Protein AF-A0A8X7P9R5-F1 (afdb_monomer_lite)

Sequence (85 aa):
MLKVTCILPPIPHDPEDDVSMEDEHSDELESVKDISKKGYKFKTDDWKNRSVDTLDTLDALIHMTIHMTENVEISQASASIEDDS

pLDDT: mean 74.06, std 13.49, range [46.44, 91.5]

Secondary structure (DSSP, 8-state):
-------SPPPTT-TTTS---SPPP-HHHHHHHHHHHTT----HHHHHHT----HHHHHHHHHHHHHHHHHHHHHHHHTTSSS--

Organism: Brassica carinata (NCBI:txid52824)

Structure (mmCIF, N/CA/C/O backbone):
data_AF-A0A8X7P9R5-F1
#
_entry.id   AF-A0A8X7P9R5-F1
#
loop_
_atom_site.group_PDB
_atom_site.id
_atom_site.type_symbol
_atom_site.label_atom_id
_atom_site.label_alt_id
_atom_site.label_comp_id
_atom_site.label_asym_id
_atom_site.label_entity_id
_atom_site.label_seq_id
_atom_site.pdbx_PDB_ins_code
_atom_site.Cartn_x
_atom_site.Cartn_y
_atom_site.Cartn_z
_atom_site.occupancy
_atom_site.B_iso_or_equiv
_atom_site.auth_seq_id
_atom_site.auth_comp_id
_atom_site.auth_asym_id
_atom_site.auth_atom_id
_atom_site.pdbx_PDB_model_num
ATOM 1 N N . MET A 1 1 ? -5.570 -8.982 -30.924 1.00 49.50 1 MET A N 1
ATOM 2 C CA . MET A 1 1 ? -4.151 -9.168 -30.554 1.00 49.50 1 MET A CA 1
ATOM 3 C C . MET A 1 1 ? -3.326 -8.141 -31.303 1.00 49.50 1 MET A C 1
ATOM 5 O O . MET A 1 1 ? -3.396 -8.123 -32.527 1.00 49.50 1 MET A O 1
ATOM 9 N N . LEU A 1 2 ? -2.605 -7.270 -30.595 1.00 58.66 2 LEU A N 1
ATOM 10 C CA . LEU A 1 2 ? -1.607 -6.401 -31.219 1.00 58.66 2 LEU A CA 1
ATOM 11 C C . LEU A 1 2 ? -0.387 -7.257 -31.577 1.00 58.66 2 LEU A C 1
ATOM 13 O O . LEU A 1 2 ? 0.075 -8.029 -30.741 1.00 58.66 2 LEU A O 1
ATOM 17 N N . LYS A 1 3 ? 0.122 -7.140 -32.805 1.00 60.62 3 LYS A N 1
ATOM 18 C CA . LYS A 1 3 ? 1.342 -7.830 -33.234 1.00 60.62 3 LYS A CA 1
ATOM 19 C C . LYS A 1 3 ? 2.446 -6.791 -33.385 1.00 60.62 3 LYS A C 1
ATOM 21 O O . LYS A 1 3 ? 2.471 -6.053 -34.366 1.00 60.62 3 LYS A O 1
ATOM 26 N N . VAL A 1 4 ? 3.315 -6.703 -32.384 1.00 76.56 4 VAL A N 1
ATOM 27 C CA . VAL A 1 4 ? 4.507 -5.849 -32.422 1.00 76.56 4 VAL A CA 1
ATOM 28 C C . VAL A 1 4 ? 5.582 -6.592 -33.207 1.00 76.56 4 VAL A C 1
ATOM 30 O O . VAL A 1 4 ? 5.810 -7.777 -32.975 1.00 76.56 4 VAL A O 1
ATOM 33 N N . THR A 1 5 ? 6.192 -5.923 -34.183 1.00 74.88 5 THR A N 1
ATOM 34 C CA . THR A 1 5 ? 7.295 -6.482 -34.975 1.00 74.88 5 THR A CA 1
ATOM 35 C C . THR A 1 5 ? 8.517 -5.606 -34.751 1.00 74.88 5 THR A C 1
ATOM 37 O O . THR A 1 5 ? 8.500 -4.430 -35.109 1.00 74.88 5 THR A O 1
ATOM 40 N N . CYS A 1 6 ? 9.552 -6.163 -34.126 1.00 74.06 6 CYS A N 1
ATOM 41 C CA . CYS A 1 6 ? 10.801 -5.454 -33.867 1.00 74.06 6 CYS A CA 1
ATOM 42 C C . CYS A 1 6 ? 11.571 -5.262 -35.183 1.00 74.06 6 CYS A C 1
ATOM 44 O O . CYS A 1 6 ? 11.759 -6.214 -35.939 1.00 74.06 6 CYS A O 1
ATOM 46 N N . ILE A 1 7 ? 11.988 -4.026 -35.466 1.00 86.06 7 ILE A N 1
ATOM 47 C CA . ILE A 1 7 ? 12.704 -3.645 -36.700 1.00 86.06 7 ILE A CA 1
ATOM 48 C C . ILE A 1 7 ? 14.226 -3.575 -36.519 1.00 86.06 7 ILE A C 1
ATOM 50 O O . ILE A 1 7 ? 14.948 -3.359 -37.490 1.00 86.06 7 ILE A O 1
ATOM 54 N N . LEU A 1 8 ? 14.708 -3.737 -35.286 1.00 81.44 8 LEU A N 1
ATOM 55 C CA . LEU A 1 8 ? 16.126 -3.710 -34.946 1.00 81.44 8 LEU A CA 1
ATOM 56 C C . LEU A 1 8 ? 16.605 -5.114 -34.554 1.00 81.44 8 LEU A C 1
ATOM 58 O O . LEU A 1 8 ? 15.835 -5.864 -33.945 1.00 81.44 8 LEU A O 1
ATOM 62 N N . PRO A 1 9 ? 17.849 -5.484 -34.912 1.00 78.88 9 PRO A N 1
ATOM 63 C CA . PRO A 1 9 ? 18.452 -6.722 -34.442 1.00 78.88 9 PRO A CA 1
ATOM 64 C C . PRO A 1 9 ? 18.622 -6.684 -32.912 1.00 78.88 9 PRO A C 1
ATOM 66 O O . PRO A 1 9 ? 18.868 -5.604 -32.370 1.00 78.88 9 PRO A O 1
ATOM 69 N N . PRO A 1 10 ? 18.514 -7.835 -32.223 1.00 77.75 10 PRO A N 1
ATOM 70 C CA . PRO A 1 10 ? 18.738 -7.916 -30.782 1.00 77.75 10 PRO A CA 1
ATOM 71 C C . PRO A 1 10 ? 20.125 -7.391 -30.409 1.00 77.75 10 PRO A C 1
ATOM 73 O O . PRO A 1 10 ? 21.102 -7.670 -31.113 1.00 77.75 10 PRO A O 1
ATOM 76 N N . ILE A 1 11 ? 20.211 -6.653 -29.305 1.00 82.88 11 ILE A N 1
ATOM 77 C CA . ILE A 1 11 ? 21.485 -6.188 -28.762 1.00 82.88 11 ILE A CA 1
ATOM 78 C C . ILE A 1 11 ? 22.101 -7.359 -27.978 1.00 82.88 11 ILE A C 1
ATOM 80 O O . ILE A 1 11 ? 21.464 -7.888 -27.070 1.00 82.88 11 ILE A O 1
ATOM 84 N N . PRO A 1 12 ? 23.316 -7.830 -28.319 1.00 79.56 12 PRO A N 1
ATOM 85 C CA . PRO A 1 12 ? 23.975 -8.870 -27.538 1.00 79.56 12 PRO A CA 1
ATOM 86 C C . PRO A 1 12 ? 24.295 -8.346 -26.137 1.00 79.56 12 PRO A C 1
ATOM 88 O O . PRO A 1 12 ? 24.933 -7.301 -26.022 1.00 79.56 12 PRO A O 1
ATOM 91 N N . HIS A 1 13 ? 23.924 -9.102 -25.101 1.00 78.50 13 HIS A N 1
ATOM 92 C CA . HIS A 1 13 ? 24.103 -8.712 -23.696 1.00 78.50 13 HIS A CA 1
ATOM 93 C C . HIS A 1 13 ? 23.383 -7.405 -23.337 1.00 78.50 13 HIS A C 1
ATOM 95 O O . HIS A 1 13 ? 23.976 -6.544 -22.687 1.00 78.50 13 HIS A O 1
ATOM 101 N N . ASP A 1 14 ? 22.138 -7.243 -23.789 1.00 80.94 14 ASP A N 1
ATOM 102 C CA . ASP A 1 14 ? 21.306 -6.124 -23.359 1.00 80.94 14 ASP A CA 1
ATOM 103 C C . ASP A 1 14 ? 21.030 -6.240 -21.847 1.00 80.94 14 ASP A C 1
ATOM 105 O O . ASP A 1 14 ? 20.356 -7.179 -21.424 1.00 80.94 14 ASP A O 1
ATOM 109 N N . PRO A 1 15 ? 21.554 -5.330 -21.006 1.00 72.31 15 PRO A N 1
ATOM 110 C CA . PRO A 1 15 ? 21.285 -5.370 -19.574 1.00 72.31 15 PRO A CA 1
ATOM 111 C C . PRO A 1 15 ? 19.804 -5.126 -19.251 1.00 72.31 15 PRO A C 1
ATOM 113 O O . PRO A 1 15 ? 19.392 -5.423 -18.133 1.00 72.31 15 PRO A O 1
ATOM 116 N N . GLU A 1 16 ? 19.015 -4.591 -20.194 1.00 72.62 16 GLU A N 1
ATOM 117 C CA . GLU A 1 16 ? 17.568 -4.420 -20.045 1.00 72.62 16 GLU A CA 1
ATOM 118 C C . GLU A 1 16 ? 16.781 -5.732 -20.251 1.00 72.62 16 GLU A C 1
ATOM 120 O O . GLU A 1 16 ? 15.668 -5.855 -19.742 1.00 72.62 16 GLU A O 1
ATOM 125 N N . ASP A 1 17 ? 17.360 -6.737 -20.921 1.00 73.12 17 ASP A N 1
ATOM 126 C CA . ASP A 1 17 ? 16.737 -8.063 -21.084 1.00 73.12 17 ASP A CA 1
ATOM 127 C C . ASP A 1 17 ? 16.832 -8.912 -19.800 1.00 73.12 17 ASP A C 1
ATOM 129 O O . ASP A 1 17 ? 15.990 -9.780 -19.562 1.00 73.12 17 ASP A O 1
ATOM 133 N N . ASP A 1 18 ? 17.837 -8.652 -18.956 1.00 70.25 18 ASP A N 1
ATOM 134 C CA . ASP A 1 18 ? 18.095 -9.390 -17.709 1.00 70.25 18 ASP A CA 1
ATOM 135 C C . ASP A 1 18 ? 17.418 -8.759 -16.472 1.00 70.25 18 ASP A C 1
ATOM 137 O O . ASP A 1 18 ? 17.476 -9.314 -15.371 1.00 70.25 18 ASP A O 1
ATOM 141 N N . VAL A 1 19 ? 16.767 -7.600 -16.617 1.00 71.69 19 VAL A N 1
ATOM 142 C CA . VAL A 1 19 ? 16.036 -6.928 -15.530 1.00 71.69 19 VAL A CA 1
ATOM 143 C C . VAL A 1 19 ? 14.559 -7.305 -15.560 1.00 71.69 19 VAL A C 1
ATOM 145 O O . VAL A 1 19 ? 13.743 -6.758 -16.299 1.00 71.69 19 VAL A O 1
ATOM 148 N N . SER A 1 20 ? 14.176 -8.219 -14.676 1.00 67.50 20 SER A N 1
ATOM 149 C CA . SER A 1 20 ? 12.772 -8.454 -14.352 1.00 67.50 20 SER A CA 1
ATOM 150 C C . SER A 1 20 ? 12.240 -7.299 -13.494 1.00 67.50 20 SER A C 1
ATOM 152 O O . SER A 1 20 ? 12.686 -7.113 -12.364 1.00 67.50 20 SER A O 1
ATOM 154 N N . MET A 1 21 ? 11.257 -6.543 -13.997 1.00 73.06 21 MET A N 1
ATOM 155 C CA . MET A 1 21 ? 10.503 -5.541 -13.212 1.00 73.06 21 MET A CA 1
ATOM 156 C C . MET A 1 21 ? 9.425 -6.167 -12.309 1.00 73.06 21 MET A C 1
ATOM 158 O O . MET A 1 21 ? 8.521 -5.475 -11.841 1.00 73.06 21 MET A O 1
ATOM 162 N N . GLU A 1 22 ? 9.454 -7.483 -12.129 1.00 79.25 22 GLU A N 1
ATOM 163 C CA . GLU A 1 22 ? 8.482 -8.189 -11.305 1.00 79.25 22 GLU A CA 1
ATOM 164 C C . GLU A 1 22 ? 8.866 -8.045 -9.832 1.00 79.25 22 GLU A C 1
ATOM 166 O O . GLU A 1 22 ? 10.026 -8.232 -9.463 1.00 79.25 22 GLU A O 1
ATOM 171 N N . ASP A 1 23 ? 7.886 -7.703 -8.996 1.00 80.44 23 ASP A N 1
ATOM 172 C CA . ASP A 1 23 ? 8.087 -7.667 -7.552 1.00 80.44 23 ASP A CA 1
ATOM 173 C C . ASP A 1 23 ? 8.430 -9.071 -7.046 1.00 80.44 23 ASP A C 1
ATOM 175 O O . ASP A 1 23 ? 7.730 -10.050 -7.325 1.00 80.44 23 ASP A O 1
ATOM 179 N N . GLU A 1 24 ? 9.497 -9.165 -6.259 1.00 85.06 24 GLU A N 1
ATOM 180 C CA . GLU A 1 24 ? 9.864 -10.411 -5.603 1.00 85.06 24 GLU A CA 1
ATOM 181 C C . GLU A 1 24 ? 8.893 -10.712 -4.453 1.00 85.06 24 GLU A C 1
ATOM 183 O O . GLU A 1 24 ? 8.424 -9.820 -3.736 1.00 85.06 24 GLU A O 1
ATOM 188 N N . HIS A 1 25 ? 8.577 -11.993 -4.260 1.00 87.81 25 HIS A N 1
ATOM 189 C CA . HIS A 1 25 ? 7.729 -12.397 -3.149 1.00 87.81 25 HIS A CA 1
ATOM 190 C C . HIS A 1 25 ? 8.417 -12.112 -1.808 1.00 87.81 25 HIS A C 1
ATOM 192 O O . HIS A 1 25 ? 9.572 -12.475 -1.598 1.00 87.81 25 HIS A O 1
ATOM 198 N N . SER A 1 26 ? 7.679 -11.503 -0.880 1.00 89.31 26 SER A N 1
ATOM 199 C CA . SER A 1 26 ? 8.162 -11.192 0.463 1.00 89.31 26 SER A CA 1
ATOM 200 C C . SER A 1 26 ? 7.120 -11.562 1.513 1.00 89.31 26 SER A C 1
ATOM 202 O O . SER A 1 26 ? 6.018 -11.007 1.539 1.00 89.31 26 SER A O 1
ATOM 204 N N . ASP A 1 27 ? 7.505 -12.460 2.421 1.00 90.31 27 ASP A N 1
ATOM 205 C CA . ASP A 1 27 ? 6.696 -12.859 3.579 1.00 90.31 27 ASP A CA 1
ATOM 206 C C . ASP A 1 27 ? 6.389 -11.665 4.509 1.00 90.31 27 ASP A C 1
ATOM 208 O O . ASP A 1 27 ? 5.325 -11.592 5.136 1.00 90.31 27 ASP A O 1
ATOM 212 N N . GLU A 1 28 ? 7.304 -10.687 4.574 1.00 88.12 28 GLU A N 1
ATOM 213 C CA . GLU A 1 28 ? 7.123 -9.443 5.336 1.00 88.12 28 GLU A CA 1
ATOM 214 C C . GLU A 1 28 ? 5.989 -8.604 4.722 1.00 88.12 28 GLU A C 1
ATOM 216 O O . GLU A 1 28 ? 5.110 -8.125 5.443 1.00 88.12 28 GLU A O 1
ATOM 221 N N . LEU A 1 29 ? 5.945 -8.489 3.388 1.00 89.69 29 LEU A N 1
ATOM 222 C CA . LEU A 1 29 ? 4.891 -7.748 2.687 1.00 89.69 29 LEU A CA 1
ATOM 223 C C . LEU A 1 29 ? 3.523 -8.431 2.790 1.00 89.69 29 LEU A C 1
ATOM 225 O O . LEU A 1 29 ? 2.513 -7.739 2.952 1.00 89.69 29 LEU A O 1
ATOM 229 N N . GLU A 1 30 ? 3.462 -9.765 2.752 1.00 91.50 30 GLU A N 1
ATOM 230 C CA . GLU A 1 30 ? 2.192 -10.479 2.951 1.00 91.50 30 GLU A CA 1
ATOM 231 C C . GLU A 1 30 ? 1.658 -10.261 4.377 1.00 91.50 30 GLU A C 1
ATOM 233 O O . GLU A 1 30 ? 0.467 -10.000 4.563 1.00 91.50 30 GLU A O 1
ATOM 238 N N . SER A 1 31 ? 2.54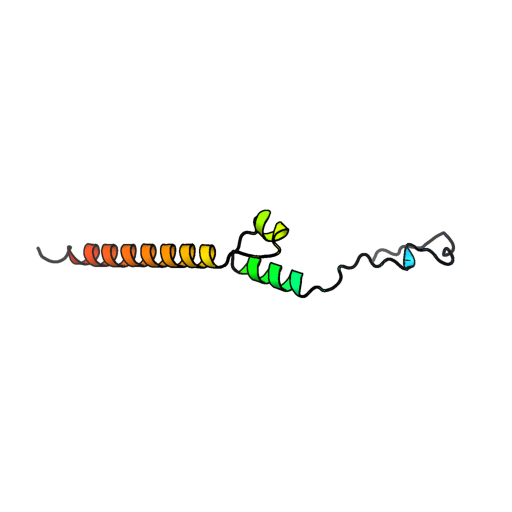5 -10.230 5.376 1.00 88.69 31 SER A N 1
ATOM 239 C CA . SER A 1 31 ? 2.174 -9.913 6.762 1.00 88.69 31 SER A CA 1
ATOM 240 C C . SER A 1 31 ? 1.616 -8.489 6.901 1.00 88.69 31 SER A C 1
ATOM 242 O O . SER A 1 31 ? 0.572 -8.283 7.525 1.00 88.69 31 SER A O 1
ATOM 244 N N . VAL A 1 32 ? 2.256 -7.495 6.274 1.00 89.94 32 VAL A N 1
ATOM 245 C CA . VAL A 1 32 ? 1.784 -6.094 6.254 1.00 89.94 32 VAL A CA 1
ATOM 246 C C . VAL A 1 32 ? 0.405 -5.985 5.601 1.00 89.94 32 VAL A C 1
ATOM 248 O O . VAL A 1 32 ? -0.494 -5.310 6.115 1.00 89.94 32 VAL A O 1
ATOM 251 N N . LYS A 1 33 ? 0.206 -6.691 4.487 1.00 89.75 33 LYS A N 1
ATOM 252 C CA . LYS A 1 33 ? -1.074 -6.760 3.782 1.00 89.75 33 LYS A CA 1
ATOM 253 C C . LYS A 1 33 ? -2.168 -7.351 4.669 1.00 89.75 33 LYS A C 1
ATOM 255 O O . LYS A 1 33 ? -3.253 -6.775 4.735 1.00 89.75 33 LYS A O 1
ATOM 260 N N . ASP A 1 34 ? -1.904 -8.432 5.393 1.00 90.00 34 ASP A N 1
ATOM 261 C CA . ASP A 1 34 ? -2.890 -9.039 6.292 1.00 90.00 34 ASP A CA 1
ATOM 262 C C . ASP A 1 34 ? -3.244 -8.155 7.490 1.00 90.00 34 ASP A C 1
ATOM 264 O O . ASP A 1 34 ? -4.416 -8.058 7.866 1.00 90.00 34 ASP A O 1
ATOM 268 N N . ILE A 1 35 ? -2.263 -7.444 8.042 1.00 87.50 35 ILE A N 1
ATOM 269 C CA . ILE A 1 35 ? -2.487 -6.446 9.094 1.00 87.50 35 ILE A CA 1
ATOM 270 C C . ILE A 1 35 ? -3.360 -5.295 8.563 1.00 87.50 35 ILE A C 1
ATOM 272 O O . ILE A 1 35 ? -4.322 -4.894 9.223 1.00 87.50 35 ILE A O 1
ATOM 276 N N . SER A 1 36 ? -3.112 -4.823 7.335 1.00 89.06 36 SER A N 1
ATOM 277 C CA . SER A 1 36 ? -3.926 -3.769 6.711 1.00 89.06 36 SER A CA 1
ATOM 278 C C . SER A 1 36 ? -5.381 -4.203 6.480 1.00 89.06 36 SER A C 1
ATOM 280 O O . SER A 1 36 ? -6.308 -3.448 6.774 1.00 89.06 36 SER A O 1
ATOM 282 N N . LYS A 1 37 ? -5.610 -5.453 6.045 1.00 89.44 37 LYS A N 1
ATOM 283 C CA . LYS A 1 37 ? -6.959 -6.022 5.861 1.00 89.44 37 LYS A CA 1
ATOM 284 C C . LYS A 1 37 ? -7.739 -6.107 7.172 1.00 89.44 37 LYS A C 1
ATOM 286 O O . LYS A 1 37 ? -8.962 -6.023 7.155 1.00 89.44 37 LYS A O 1
ATOM 291 N N . LYS A 1 38 ? -7.045 -6.269 8.303 1.00 86.12 38 LYS A N 1
ATOM 292 C CA . LYS A 1 38 ? -7.645 -6.272 9.647 1.00 86.12 38 LYS A CA 1
ATOM 293 C C . LYS A 1 38 ? -8.035 -4.870 10.137 1.00 86.12 38 LYS A C 1
ATOM 295 O O . LYS A 1 38 ? -8.590 -4.756 11.223 1.00 86.12 38 LYS A O 1
ATOM 300 N N . GLY A 1 39 ? -7.786 -3.820 9.349 1.00 82.62 39 GLY A N 1
ATOM 301 C CA . GLY A 1 39 ? -8.175 -2.443 9.661 1.00 82.62 39 GLY A CA 1
ATOM 302 C C . GLY A 1 39 ? -7.095 -1.627 10.371 1.00 82.62 39 GLY A C 1
ATOM 303 O O . GLY A 1 39 ? -7.355 -0.491 10.765 1.00 82.62 39 GLY A O 1
ATOM 304 N N . TYR A 1 40 ? -5.885 -2.171 10.516 1.00 86.06 40 TYR A N 1
ATOM 305 C CA . TYR A 1 40 ? -4.765 -1.425 11.076 1.00 86.06 40 TYR A CA 1
ATOM 306 C C . TYR A 1 40 ? -4.284 -0.343 10.101 1.00 86.06 40 TYR A C 1
ATOM 308 O O . TYR A 1 40 ? -4.103 -0.591 8.905 1.00 86.06 40 TYR A O 1
ATOM 316 N N . LYS A 1 41 ? -4.052 0.866 10.618 1.00 89.00 41 LYS A N 1
ATOM 317 C CA . LYS A 1 41 ? -3.567 2.010 9.841 1.00 89.00 41 LYS A CA 1
ATOM 318 C C . LYS A 1 41 ? -2.112 2.284 10.196 1.00 89.00 41 LYS A C 1
ATOM 320 O O . LYS A 1 41 ? -1.842 2.876 11.236 1.00 89.00 41 LYS A O 1
ATOM 325 N N . PHE A 1 42 ? -1.210 1.885 9.305 1.00 88.25 42 PHE A N 1
ATOM 326 C CA . PHE A 1 42 ? 0.224 2.112 9.457 1.00 88.25 42 PHE A CA 1
ATOM 327 C C . PHE A 1 42 ? 0.561 3.604 9.541 1.00 88.25 42 PHE A C 1
ATOM 329 O O . PHE A 1 42 ? 0.102 4.415 8.729 1.00 88.25 42 PHE A O 1
ATOM 336 N N . LYS A 1 43 ? 1.389 3.947 10.522 1.00 90.31 43 LYS A N 1
ATOM 337 C CA . LYS A 1 43 ? 2.006 5.252 10.740 1.00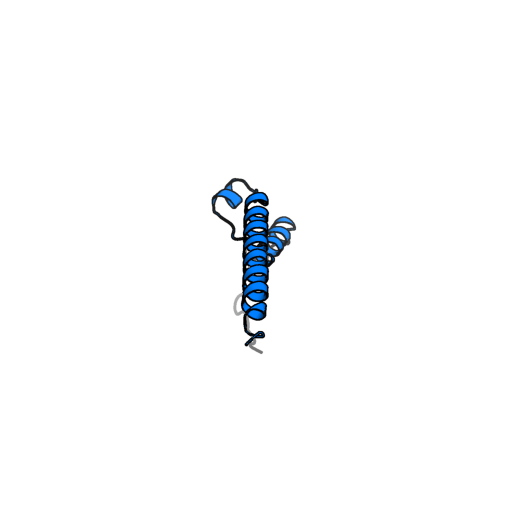 90.31 43 LYS A CA 1
ATOM 338 C C . LYS A 1 43 ? 3.458 5.206 10.259 1.00 90.31 43 LYS A C 1
ATOM 340 O O . LYS A 1 43 ? 4.065 4.146 10.114 1.00 90.31 43 LYS A O 1
ATOM 345 N N . THR A 1 44 ? 4.050 6.379 10.055 1.00 90.44 44 THR A N 1
ATOM 346 C CA . THR A 1 44 ? 5.466 6.504 9.672 1.00 90.44 44 THR A CA 1
ATOM 347 C C . THR A 1 44 ? 6.403 5.861 10.696 1.00 90.44 44 THR A C 1
ATOM 349 O O . THR A 1 44 ? 7.407 5.257 10.319 1.00 90.44 44 THR A O 1
ATOM 352 N N . ASP A 1 45 ? 6.070 5.976 11.984 1.00 90.44 45 ASP A N 1
ATOM 353 C CA . ASP A 1 45 ? 6.874 5.407 13.066 1.00 90.44 45 ASP A CA 1
ATOM 354 C C . ASP A 1 45 ? 6.873 3.876 13.039 1.00 90.44 45 ASP A C 1
ATOM 356 O O . ASP A 1 45 ? 7.915 3.277 13.286 1.00 90.44 45 ASP A O 1
ATOM 360 N N . ASP A 1 46 ? 5.766 3.244 12.637 1.00 90.31 46 ASP A N 1
ATOM 361 C CA . ASP A 1 46 ? 5.683 1.783 12.532 1.00 90.31 46 ASP A CA 1
ATOM 362 C C . ASP A 1 46 ? 6.666 1.256 11.476 1.00 90.31 46 ASP A C 1
ATOM 364 O O . ASP A 1 46 ? 7.397 0.287 11.691 1.00 90.31 46 ASP A O 1
ATOM 368 N N . TRP A 1 47 ? 6.753 1.957 10.339 1.00 87.69 47 TRP A N 1
ATOM 369 C CA . TRP A 1 47 ? 7.708 1.636 9.280 1.00 87.69 47 TRP A CA 1
ATOM 370 C C . TRP A 1 47 ? 9.155 1.876 9.719 1.00 87.69 47 TRP A C 1
ATOM 372 O O . TRP A 1 47 ? 10.023 1.028 9.512 1.00 87.69 47 TRP A O 1
ATOM 382 N N . LYS A 1 48 ? 9.426 3.022 10.356 1.00 89.25 48 LYS A N 1
ATOM 383 C CA . LYS A 1 48 ? 10.769 3.383 10.833 1.00 89.25 48 LYS A CA 1
ATOM 384 C C . LYS A 1 48 ? 11.280 2.408 11.893 1.00 89.25 48 LYS A C 1
ATOM 386 O O . LYS A 1 48 ? 12.471 2.098 11.918 1.00 89.25 48 LYS A O 1
ATOM 391 N N . ASN A 1 49 ? 10.383 1.928 12.745 1.00 90.38 49 ASN A N 1
ATOM 392 C CA . ASN A 1 49 ? 10.707 1.034 13.845 1.00 90.38 49 ASN A CA 1
ATOM 393 C C . ASN A 1 49 ? 10.610 -0.442 13.441 1.00 90.38 49 ASN A C 1
ATOM 395 O O . ASN A 1 49 ? 11.002 -1.303 14.229 1.00 90.38 49 ASN A O 1
ATOM 399 N N . ARG A 1 50 ? 10.120 -0.730 12.222 1.00 87.31 50 ARG A N 1
ATOM 400 C CA . ARG A 1 50 ? 9.828 -2.084 11.723 1.00 87.31 50 ARG A CA 1
ATOM 401 C C . ARG A 1 50 ? 8.962 -2.874 12.709 1.00 87.31 50 ARG A C 1
ATOM 403 O O . ARG A 1 50 ? 9.143 -4.075 12.891 1.00 87.31 50 ARG A O 1
ATOM 410 N N . SER A 1 51 ? 8.050 -2.185 13.386 1.00 86.56 51 SER A N 1
ATOM 411 C CA . SER A 1 51 ? 7.201 -2.758 14.421 1.00 86.56 51 SER A CA 1
ATOM 412 C C . SER A 1 51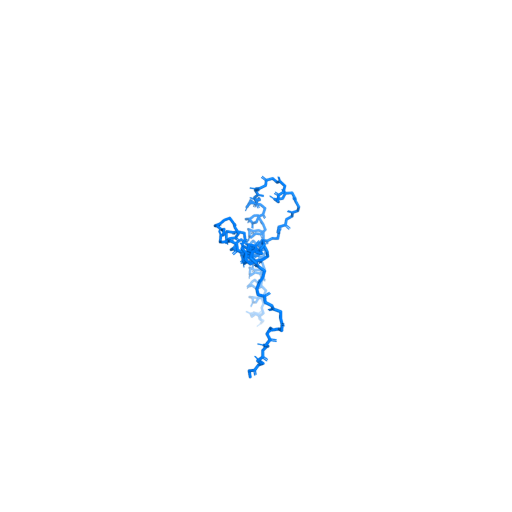 ? 5.841 -2.083 14.423 1.00 86.56 51 SER A C 1
ATOM 414 O O . SER A 1 51 ? 5.703 -0.925 14.056 1.00 86.56 51 SER A O 1
ATOM 416 N N . VAL A 1 52 ? 4.823 -2.840 14.816 1.00 83.31 52 VAL A N 1
ATOM 417 C CA . VAL A 1 52 ? 3.433 -2.390 14.862 1.00 83.31 52 VAL A CA 1
ATOM 418 C C . VAL A 1 52 ? 2.964 -2.475 16.304 1.00 83.31 52 VAL A C 1
ATOM 420 O O . VAL A 1 52 ? 3.098 -3.527 16.931 1.00 83.31 52 VAL A O 1
ATOM 423 N N . ASP A 1 53 ? 2.405 -1.384 16.826 1.00 77.88 53 ASP A N 1
ATOM 424 C CA . ASP A 1 53 ? 1.787 -1.402 18.150 1.00 77.88 53 ASP A CA 1
ATOM 425 C C . ASP A 1 53 ? 0.401 -2.062 18.097 1.00 77.88 53 ASP A C 1
ATOM 427 O O . ASP A 1 53 ? -0.607 -1.474 17.693 1.00 77.88 53 ASP A O 1
ATOM 431 N N . THR A 1 54 ? 0.354 -3.331 18.493 1.00 69.50 54 THR A N 1
ATOM 432 C CA . THR A 1 54 ? -0.881 -4.115 18.564 1.00 69.50 54 THR A CA 1
ATOM 433 C C . THR A 1 54 ? -1.727 -3.796 19.802 1.00 69.50 54 THR A C 1
ATOM 435 O O . THR A 1 54 ? -2.888 -4.200 19.847 1.00 69.50 54 THR A O 1
ATOM 438 N N . LEU A 1 55 ? -1.179 -3.097 20.805 1.00 68.25 55 LEU A N 1
ATOM 439 C CA . LEU A 1 55 ? -1.859 -2.825 22.076 1.00 68.25 55 LEU A CA 1
ATOM 440 C C . LEU A 1 55 ? -2.897 -1.706 21.929 1.00 68.25 55 LEU A C 1
ATOM 442 O O . LEU A 1 55 ? -4.041 -1.892 22.341 1.00 68.25 55 LEU A O 1
ATOM 446 N N . ASP A 1 56 ? -2.550 -0.626 21.225 1.00 62.66 56 ASP A N 1
ATOM 447 C CA . ASP A 1 56 ? -3.492 0.440 20.835 1.00 62.66 56 ASP A CA 1
ATOM 448 C C . ASP A 1 56 ? -4.695 -0.118 20.048 1.00 62.66 56 ASP A C 1
ATOM 450 O O . ASP A 1 56 ? -5.822 0.371 20.139 1.00 62.66 56 ASP A O 1
ATOM 454 N N . THR A 1 57 ? -4.466 -1.186 19.276 1.00 62.44 57 THR A N 1
ATOM 455 C CA . THR A 1 57 ? -5.507 -1.829 18.459 1.00 62.44 57 THR A CA 1
ATOM 456 C C . THR A 1 57 ? -6.489 -2.631 19.321 1.00 62.44 57 THR A C 1
ATOM 458 O O . THR A 1 57 ? -7.679 -2.683 19.014 1.00 62.44 57 THR A O 1
ATOM 461 N N . LEU A 1 58 ? -6.007 -3.242 20.410 1.00 68.62 58 LEU A N 1
ATOM 462 C CA . LEU A 1 58 ? -6.844 -3.941 21.387 1.00 68.62 58 LEU A CA 1
ATOM 463 C C . LEU A 1 58 ? -7.632 -2.960 22.256 1.00 68.62 58 LEU A C 1
ATOM 465 O O . LEU A 1 58 ? -8.812 -3.202 22.497 1.00 68.62 58 LEU A O 1
ATOM 469 N N . ASP A 1 59 ? -7.022 -1.851 22.675 1.00 67.75 59 ASP A N 1
ATOM 470 C CA . ASP A 1 59 ? -7.684 -0.836 23.502 1.00 67.75 59 ASP A CA 1
ATOM 471 C C . ASP A 1 59 ? -8.874 -0.192 22.768 1.00 67.75 59 ASP A C 1
ATOM 473 O O . ASP A 1 59 ? -9.979 -0.114 23.306 1.00 67.75 59 ASP A O 1
ATOM 477 N N . ALA A 1 60 ? -8.713 0.121 21.476 1.00 64.62 60 ALA A N 1
ATOM 478 C CA . ALA A 1 60 ? -9.808 0.600 20.629 1.00 64.62 60 ALA A CA 1
ATOM 479 C C . ALA A 1 60 ? -10.953 -0.425 20.483 1.00 64.62 60 ALA A C 1
ATOM 481 O O . ALA A 1 60 ? -12.130 -0.054 20.461 1.00 64.62 60 ALA A O 1
ATOM 482 N N . LEU A 1 61 ? -10.626 -1.720 20.405 1.00 73.50 61 LEU A N 1
ATOM 483 C CA . LEU A 1 61 ? -11.607 -2.803 20.282 1.00 73.50 61 LEU A CA 1
ATOM 484 C C . LEU A 1 61 ? -12.367 -3.034 21.597 1.00 73.50 61 LEU A C 1
ATOM 486 O O . LEU A 1 61 ? -13.581 -3.256 21.587 1.00 73.50 61 LEU A O 1
ATOM 490 N N . ILE A 1 62 ? -11.665 -2.935 22.728 1.00 76.12 62 ILE A N 1
ATOM 491 C CA . ILE A 1 62 ? -12.237 -3.007 24.076 1.00 76.12 62 ILE A CA 1
ATOM 492 C C . ILE A 1 62 ? -13.162 -1.807 24.312 1.00 76.12 62 ILE A C 1
ATOM 494 O O . ILE A 1 62 ? -14.314 -2.005 24.691 1.00 76.12 62 ILE A O 1
ATOM 498 N N . HIS A 1 63 ? -12.718 -0.587 24.000 1.00 73.12 63 HIS A N 1
ATOM 499 C CA . HIS A 1 63 ? -13.525 0.629 24.131 1.00 73.12 63 HIS A CA 1
ATOM 500 C C . HIS A 1 63 ? -14.802 0.574 23.275 1.00 73.12 63 HIS A C 1
ATOM 502 O O . HIS A 1 63 ? -15.884 0.915 23.751 1.00 73.12 63 HIS A O 1
ATOM 508 N N . MET A 1 64 ? -14.710 0.081 22.031 1.00 71.44 64 MET A N 1
ATOM 509 C CA . MET A 1 64 ? -15.877 -0.114 21.161 1.00 71.44 64 MET A CA 1
ATOM 510 C C . MET A 1 64 ? -16.852 -1.153 21.731 1.00 71.44 64 MET A C 1
ATOM 512 O O . MET A 1 64 ? -18.060 -0.932 21.726 1.00 71.44 64 MET A O 1
ATOM 516 N N . THR A 1 65 ? -16.336 -2.267 22.255 1.00 74.31 65 THR A N 1
ATOM 517 C CA . THR A 1 65 ? -17.161 -3.334 22.842 1.00 74.31 65 THR A CA 1
ATOM 518 C C . THR A 1 65 ? -17.883 -2.849 24.102 1.00 74.31 65 THR A C 1
ATOM 520 O O . THR A 1 65 ? -19.078 -3.097 24.253 1.00 74.31 65 THR A O 1
ATOM 523 N N . ILE A 1 66 ? -17.201 -2.102 24.974 1.00 74.50 66 ILE A N 1
ATOM 524 C CA . ILE A 1 66 ? -17.797 -1.524 26.188 1.00 74.50 66 ILE A CA 1
ATOM 525 C C . ILE A 1 66 ? -18.917 -0.540 25.821 1.00 74.50 66 ILE A C 1
ATOM 527 O O . ILE A 1 66 ? -20.046 -0.718 26.273 1.00 74.50 66 ILE A O 1
ATOM 531 N N . HIS A 1 67 ? -18.663 0.407 24.911 1.00 66.06 67 HIS A N 1
ATOM 532 C CA . HIS A 1 67 ? -19.677 1.374 24.475 1.00 66.06 67 HIS A CA 1
ATOM 533 C C . HIS A 1 67 ? -20.899 0.732 23.799 1.00 66.06 67 HIS A C 1
ATOM 535 O O . HIS A 1 67 ? -22.020 1.219 23.944 1.00 66.06 67 HIS A O 1
ATOM 541 N N . MET A 1 68 ? -20.714 -0.356 23.043 1.00 63.78 68 MET A N 1
ATOM 542 C CA . MET A 1 68 ? -21.842 -1.086 22.454 1.00 63.78 68 MET A CA 1
ATOM 543 C C . MET A 1 68 ? -22.669 -1.817 23.516 1.00 63.78 68 MET A C 1
ATOM 545 O O . MET A 1 68 ? -23.884 -1.918 23.366 1.00 63.78 68 MET A O 1
ATOM 549 N N . THR A 1 69 ? -22.035 -2.288 24.591 1.00 60.66 69 THR A N 1
ATOM 550 C CA . THR A 1 69 ? -22.715 -3.007 25.677 1.00 60.66 69 THR A CA 1
ATOM 551 C C . THR A 1 69 ? -23.522 -2.047 26.557 1.00 60.66 69 THR A C 1
ATOM 553 O O . THR A 1 69 ? -24.686 -2.319 26.837 1.00 60.66 69 THR A O 1
ATOM 556 N N . GLU A 1 70 ? -22.982 -0.869 26.882 1.00 58.12 70 GLU A N 1
ATOM 557 C CA . GLU A 1 70 ? -23.715 0.175 27.621 1.00 58.12 70 GLU A CA 1
ATOM 558 C C . GLU A 1 70 ? -24.966 0.663 26.860 1.00 58.12 70 GLU A C 1
ATOM 560 O O . GLU A 1 70 ? -26.038 0.838 27.444 1.00 58.12 70 GLU A O 1
ATOM 565 N N . ASN A 1 71 ? -24.882 0.810 25.533 1.00 54.56 71 ASN A N 1
ATOM 566 C CA . ASN A 1 71 ? -26.025 1.215 24.705 1.00 54.56 71 ASN A CA 1
ATOM 567 C C . ASN A 1 71 ? -27.129 0.139 24.619 1.00 54.56 71 ASN A C 1
ATOM 569 O O . ASN A 1 71 ? -28.305 0.472 24.432 1.00 54.56 71 ASN A O 1
ATOM 573 N N . VAL A 1 72 ? -26.774 -1.145 24.759 1.00 55.19 72 VAL A N 1
ATOM 574 C CA . VAL A 1 72 ? -27.734 -2.263 24.799 1.00 55.19 72 VAL A CA 1
ATOM 575 C C . VAL A 1 72 ? -28.511 -2.263 26.117 1.00 55.19 72 VAL A C 1
ATOM 577 O O . VAL A 1 72 ? -29.734 -2.408 26.098 1.00 55.19 72 VAL A O 1
ATOM 580 N N . GLU A 1 73 ? -27.847 -2.022 27.249 1.00 51.72 73 GLU A N 1
ATOM 581 C CA . GLU A 1 73 ? -28.498 -2.010 28.567 1.00 51.72 73 GLU A CA 1
ATOM 582 C C . GLU A 1 73 ? -29.469 -0.827 28.736 1.00 51.72 73 GLU A C 1
ATOM 584 O O . GLU A 1 73 ? -30.573 -0.996 29.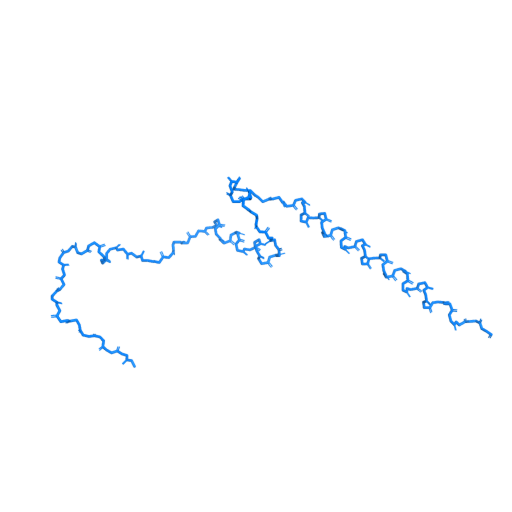259 1.00 51.72 73 GLU A O 1
ATOM 589 N N . ILE A 1 74 ? -29.129 0.353 28.205 1.00 51.12 74 ILE A N 1
ATOM 590 C CA . ILE A 1 74 ? -30.002 1.542 28.246 1.00 51.12 74 ILE A CA 1
ATOM 591 C C . ILE A 1 74 ? -31.236 1.369 27.342 1.00 51.12 74 ILE A C 1
ATOM 593 O O . ILE A 1 74 ? -32.344 1.778 27.705 1.00 51.12 74 ILE A O 1
ATOM 597 N N . SER A 1 75 ? -31.082 0.716 26.187 1.00 51.19 75 SER A N 1
ATOM 598 C CA . SER A 1 75 ? -32.195 0.448 25.262 1.00 51.19 75 SER A CA 1
ATOM 599 C C . SER A 1 75 ? -33.182 -0.585 25.824 1.00 51.19 75 SER A C 1
ATOM 601 O O . SER A 1 75 ? -34.389 -0.455 25.628 1.00 51.19 75 SER A O 1
ATOM 603 N N . GLN A 1 76 ? -32.697 -1.576 26.578 1.00 51.97 76 GLN A N 1
ATOM 604 C CA . GLN A 1 76 ? -33.542 -2.593 27.214 1.00 51.97 76 GLN A CA 1
ATOM 605 C C . GLN A 1 76 ? -34.281 -2.052 28.455 1.00 51.97 76 GLN A C 1
ATOM 607 O O . GLN A 1 76 ? -35.432 -2.418 28.702 1.00 51.97 76 GLN A O 1
ATOM 612 N N . ALA A 1 77 ? -33.662 -1.128 29.200 1.00 49.38 77 ALA A N 1
ATOM 613 C CA . ALA A 1 77 ? -34.301 -0.437 30.322 1.00 49.38 77 ALA A CA 1
ATOM 614 C C . ALA A 1 77 ? -35.394 0.551 29.869 1.00 49.38 77 ALA A C 1
ATOM 616 O O . ALA A 1 77 ? -36.410 0.695 30.542 1.00 49.38 77 ALA A O 1
ATOM 617 N N . SER A 1 78 ? -35.223 1.182 28.704 1.00 53.44 78 SER A N 1
ATOM 618 C CA . SER A 1 78 ? -36.188 2.142 28.142 1.00 53.44 78 SER A CA 1
ATOM 619 C C . SER A 1 78 ? -37.412 1.475 27.497 1.00 53.44 78 SER A C 1
ATOM 621 O O . SER A 1 78 ? -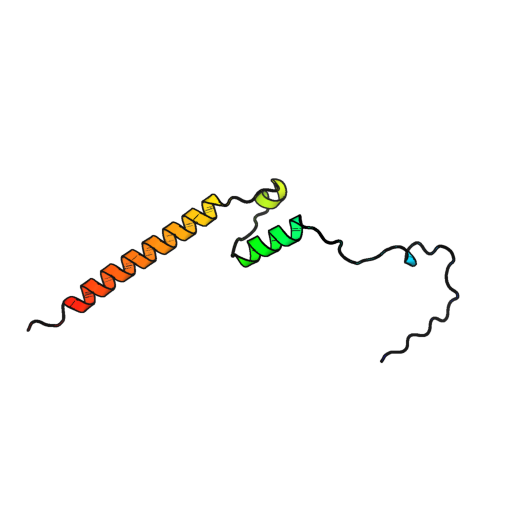38.476 2.079 27.455 1.00 53.44 78 SER A O 1
ATOM 623 N N . ALA A 1 79 ? -37.295 0.225 27.032 1.00 54.66 79 ALA A N 1
ATOM 624 C CA . ALA A 1 79 ? -38.415 -0.545 26.472 1.00 54.66 79 ALA A CA 1
ATOM 625 C C . ALA A 1 79 ? -39.331 -1.180 27.540 1.00 54.66 79 ALA A C 1
ATOM 627 O O . ALA A 1 79 ? -40.378 -1.724 27.207 1.00 54.66 79 ALA A O 1
ATOM 628 N N . SER A 1 80 ? -38.935 -1.133 28.817 1.00 54.62 80 SER A N 1
ATOM 629 C CA . SER A 1 80 ? -39.664 -1.765 29.928 1.00 54.62 80 SER A CA 1
ATOM 630 C C . SER A 1 80 ? -40.553 -0.790 30.718 1.00 54.62 80 SER A C 1
ATOM 632 O O . SER A 1 80 ? -41.149 -1.198 31.710 1.00 54.62 80 SER A O 1
ATOM 634 N N . ILE A 1 81 ? -40.632 0.490 30.321 1.00 57.34 81 ILE A N 1
ATOM 635 C CA . ILE A 1 81 ? -41.372 1.532 31.063 1.00 57.34 81 ILE A CA 1
ATOM 636 C C . ILE A 1 81 ? -42.721 1.939 30.439 1.00 57.34 81 ILE A C 1
ATOM 638 O O . ILE A 1 81 ? -43.356 2.852 30.956 1.00 57.34 81 ILE A O 1
ATOM 642 N N . GLU A 1 82 ? -43.166 1.309 29.346 1.00 56.62 82 GLU A N 1
ATOM 643 C CA . GLU A 1 82 ? -44.397 1.707 28.629 1.00 56.62 82 GLU A CA 1
ATOM 644 C C . GLU A 1 82 ? -45.625 0.801 28.873 1.00 56.62 82 GLU A C 1
ATOM 646 O O . GLU A 1 82 ? -46.666 1.041 28.269 1.00 56.62 82 GLU A O 1
ATOM 651 N N . ASP A 1 83 ? -45.570 -0.182 29.780 1.00 54.84 83 ASP A N 1
ATOM 652 C CA . ASP A 1 83 ? -46.697 -1.104 30.034 1.00 54.84 83 ASP A CA 1
ATOM 653 C C . ASP A 1 83 ? -47.016 -1.232 31.540 1.00 54.84 83 ASP A C 1
ATOM 655 O O . ASP A 1 83 ? -46.767 -2.256 32.168 1.00 54.84 83 ASP A O 1
ATOM 659 N N . ASP A 1 84 ? -47.506 -0.144 32.144 1.00 54.06 84 ASP A N 1
ATOM 660 C CA . ASP A 1 84 ? -48.392 -0.204 33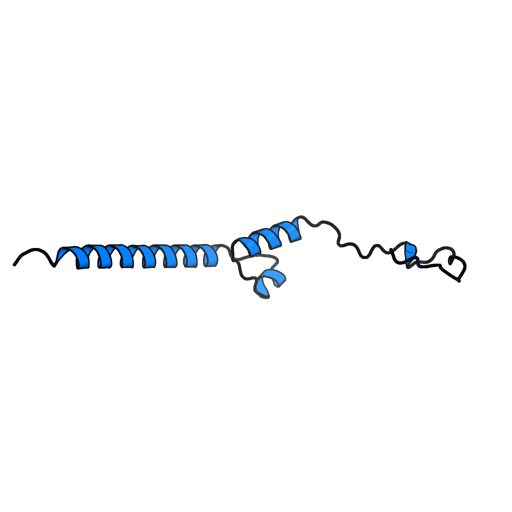.323 1.00 54.06 84 ASP A CA 1
ATOM 661 C C . ASP A 1 84 ? -49.137 1.147 33.464 1.00 54.06 84 ASP A C 1
ATOM 663 O O . ASP A 1 84 ? -48.607 2.136 33.980 1.00 54.06 84 ASP A O 1
ATOM 667 N N . SER A 1 85 ? -50.358 1.226 32.918 1.00 46.44 85 SER A N 1
ATOM 668 C CA . SER A 1 85 ? -51.338 2.316 33.107 1.00 46.44 85 SER A CA 1
ATOM 669 C C . SER A 1 85 ? -52.679 1.751 33.544 1.00 46.44 85 SER A C 1
ATOM 671 O O . SER A 1 85 ? -53.088 0.715 32.974 1.00 46.44 85 SER A O 1
#

Foldseek 3Di:
DDDDDDPDDDDVPDVVVVDDPDDDDDPLVVVVVVCVVVVDDDDPVCVVVVHDPCPVVVVVVVVVVVVVVVVVVVVVVVVPPPPDD

Radius of gyration: 28.51 Å; chains: 1; bounding box: 75×19×70 Å